Protein AF-A6GAX5-F1 (afdb_monomer_lite)

Foldseek 3Di:
DPDDDVVVVVVVVVVVLVCLLVVQDQLLRLLVLLCVQCVVVVNHQDPVNSVVSSVVLVVLCVVLDSQLSSQLRVQSVPDNHNVSNVQRGSVHHPDD

Structure (mmCIF, N/CA/C/O backbone):
data_AF-A6GAX5-F1
#
_entry.id   AF-A6GAX5-F1
#
loop_
_atom_site.group_PDB
_atom_site.id
_atom_site.type_symbol
_atom_site.label_atom_id
_atom_site.label_alt_id
_atom_site.label_comp_id
_atom_site.label_asym_id
_atom_site.label_entity_id
_atom_site.label_seq_id
_atom_site.pdbx_PDB_ins_code
_atom_site.Cartn_x
_atom_site.Cartn_y
_atom_site.Cartn_z
_atom_site.occupancy
_atom_site.B_iso_or_equiv
_atom_site.auth_seq_id
_atom_site.auth_comp_id
_atom_site.auth_asym_id
_atom_site.auth_atom_id
_atom_site.pdbx_PDB_model_num
ATOM 1 N N . MET A 1 1 ? 32.771 6.209 -33.953 1.00 43.50 1 MET A N 1
ATOM 2 C CA . MET A 1 1 ? 32.167 5.103 -33.180 1.00 43.50 1 MET A CA 1
ATOM 3 C C . MET A 1 1 ? 31.423 5.724 -32.002 1.00 43.50 1 MET A C 1
ATOM 5 O O . MET A 1 1 ? 32.052 6.060 -31.014 1.00 43.50 1 MET A O 1
ATOM 9 N N . ALA A 1 2 ? 30.127 6.009 -32.154 1.00 44.09 2 ALA A N 1
ATOM 10 C CA . ALA A 1 2 ? 29.319 6.735 -31.165 1.00 44.09 2 ALA A CA 1
ATOM 11 C C . ALA A 1 2 ? 28.146 5.860 -30.686 1.00 44.09 2 ALA A C 1
ATOM 13 O O . ALA A 1 2 ? 26.982 6.220 -30.800 1.00 44.09 2 ALA A O 1
ATOM 14 N N . LEU A 1 3 ? 28.471 4.665 -30.197 1.00 52.25 3 LEU A N 1
ATOM 15 C CA . LEU A 1 3 ? 27.550 3.755 -29.519 1.00 52.25 3 LEU A CA 1
ATOM 16 C C . LEU A 1 3 ? 28.133 3.557 -28.121 1.00 52.25 3 LEU A C 1
ATOM 18 O O . LEU A 1 3 ? 29.082 2.797 -27.971 1.00 52.25 3 LEU A O 1
ATOM 22 N N . GLY A 1 4 ? 27.669 4.283 -27.107 1.00 45.84 4 GLY A N 1
ATOM 23 C CA . GLY A 1 4 ? 28.241 4.069 -25.771 1.00 45.8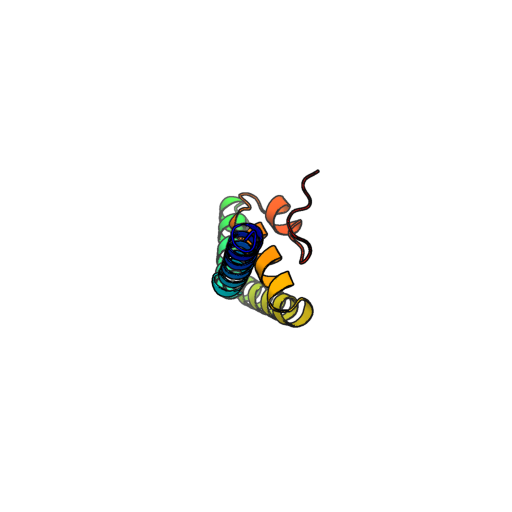4 4 GLY A CA 1
ATOM 24 C C . GLY A 1 4 ? 27.520 4.738 -24.616 1.00 45.84 4 GLY A C 1
ATOM 25 O O . GLY A 1 4 ? 27.341 4.116 -23.578 1.00 45.84 4 GLY A O 1
ATOM 26 N N . VAL A 1 5 ? 27.040 5.971 -24.787 1.00 52.84 5 VAL A N 1
ATOM 27 C CA . VAL A 1 5 ? 26.501 6.724 -23.639 1.00 52.84 5 VAL A CA 1
ATOM 28 C C . VAL A 1 5 ? 24.988 6.524 -23.470 1.00 52.84 5 VAL A C 1
ATOM 30 O O . VAL A 1 5 ? 24.508 6.357 -22.352 1.00 52.84 5 VAL A O 1
ATOM 33 N N . GLY A 1 6 ? 24.229 6.432 -24.570 1.00 47.06 6 GLY A N 1
ATOM 34 C CA . GLY A 1 6 ? 22.771 6.234 -24.512 1.00 47.06 6 GLY A CA 1
ATOM 35 C C . GLY A 1 6 ? 22.340 4.860 -23.978 1.00 47.06 6 GLY A C 1
ATOM 36 O O . GLY A 1 6 ? 21.345 4.758 -23.266 1.00 47.06 6 GLY A O 1
ATOM 37 N N . GLY A 1 7 ? 23.114 3.806 -24.265 1.00 48.47 7 GLY A N 1
ATOM 38 C CA . GLY A 1 7 ? 22.810 2.443 -23.813 1.00 48.47 7 GLY A CA 1
ATOM 39 C C . GLY A 1 7 ? 23.046 2.227 -22.316 1.00 48.47 7 GLY A C 1
ATOM 40 O O . GLY A 1 7 ? 22.257 1.547 -21.666 1.00 48.47 7 GLY A O 1
ATOM 41 N N . ALA A 1 8 ? 24.084 2.848 -21.747 1.00 54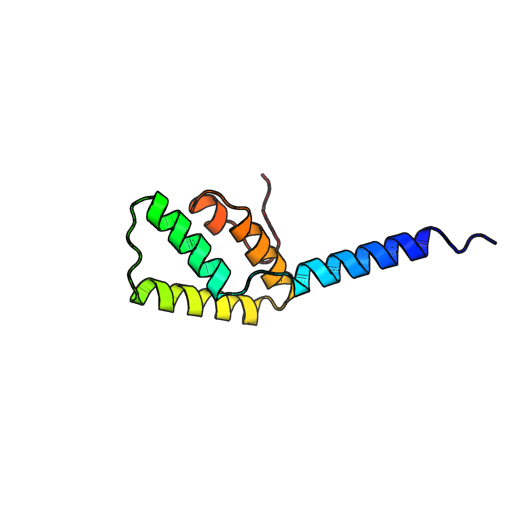.28 8 ALA A N 1
ATOM 42 C CA . ALA A 1 8 ? 24.393 2.739 -20.322 1.00 54.28 8 ALA A CA 1
ATOM 43 C C . ALA A 1 8 ? 23.339 3.441 -19.447 1.00 54.28 8 ALA A C 1
ATOM 45 O O . ALA A 1 8 ? 22.921 2.893 -18.431 1.00 54.28 8 ALA A O 1
ATOM 46 N N . LEU A 1 9 ? 22.845 4.610 -19.871 1.00 52.72 9 LEU A N 1
ATOM 47 C CA . LEU A 1 9 ? 21.768 5.320 -19.172 1.00 52.72 9 LEU A CA 1
ATOM 48 C C . LEU A 1 9 ? 20.431 4.569 -19.251 1.00 52.72 9 LEU A C 1
ATOM 50 O O . LEU A 1 9 ? 19.731 4.476 -18.246 1.00 52.72 9 LEU A O 1
ATOM 54 N N . ALA A 1 10 ? 20.101 3.972 -20.401 1.00 57.22 10 ALA A N 1
ATOM 55 C CA . ALA A 1 10 ? 18.910 3.132 -20.536 1.00 57.22 10 ALA A CA 1
ATOM 56 C C . ALA A 1 10 ? 19.006 1.846 -19.695 1.00 57.22 10 ALA A C 1
ATOM 58 O O . ALA A 1 10 ? 18.023 1.436 -19.080 1.00 57.22 10 ALA A O 1
ATOM 59 N N . ALA A 1 11 ? 20.194 1.239 -19.610 1.00 59.47 11 ALA A N 1
ATOM 60 C CA . ALA A 1 11 ? 20.437 0.082 -18.755 1.00 59.47 11 ALA A CA 1
ATOM 61 C C . ALA A 1 11 ? 20.312 0.440 -17.265 1.00 59.47 11 ALA A C 1
ATOM 63 O O . ALA A 1 11 ? 19.654 -0.281 -16.522 1.00 59.47 11 ALA A O 1
ATOM 64 N N . LEU A 1 12 ? 20.863 1.578 -16.829 1.00 59.56 12 LEU A N 1
ATOM 65 C CA . LEU A 1 12 ? 20.735 2.055 -15.447 1.00 59.56 12 LEU A CA 1
ATOM 66 C C . LEU A 1 12 ? 19.291 2.429 -15.094 1.00 59.56 12 LEU A C 1
ATOM 68 O O . LEU A 1 12 ? 18.824 2.086 -14.010 1.00 59.56 12 LEU A O 1
ATOM 72 N N . ALA A 1 13 ? 18.558 3.062 -16.012 1.00 61.03 13 ALA A N 1
ATOM 73 C CA . ALA A 1 13 ? 17.136 3.340 -15.835 1.00 61.03 13 ALA A CA 1
ATOM 74 C C . ALA A 1 13 ? 16.307 2.045 -15.763 1.00 61.03 13 ALA A C 1
ATOM 76 O O . ALA A 1 13 ? 15.423 1.922 -14.915 1.00 61.03 13 ALA A O 1
ATOM 77 N N . GLY A 1 14 ? 16.631 1.049 -16.595 1.00 62.06 14 GLY A N 1
ATOM 78 C CA . GLY A 1 14 ? 16.002 -0.271 -16.568 1.00 62.06 14 GLY A CA 1
ATOM 79 C C . GLY A 1 14 ? 16.273 -1.029 -15.266 1.00 62.06 14 GLY A C 1
ATOM 80 O O . GLY A 1 14 ? 15.347 -1.577 -14.673 1.00 62.06 14 GLY A O 1
ATOM 81 N N . VAL A 1 15 ? 17.515 -1.003 -14.776 1.00 71.00 15 VAL A N 1
ATOM 82 C CA . VAL A 1 15 ? 17.907 -1.623 -13.501 1.00 71.00 15 VAL A CA 1
ATOM 83 C C . VAL A 1 15 ? 17.255 -0.903 -12.321 1.00 71.00 15 VAL A C 1
ATOM 85 O O . VAL A 1 15 ? 16.693 -1.561 -11.449 1.00 71.00 15 VAL A O 1
ATOM 88 N N . GLY A 1 16 ? 17.246 0.432 -12.312 1.00 69.56 16 GLY A N 1
ATOM 89 C CA . GLY A 1 16 ? 16.592 1.227 -11.272 1.00 69.56 16 GLY A CA 1
ATOM 90 C C . GLY A 1 16 ? 15.084 0.978 -11.198 1.00 69.56 16 GLY A C 1
ATOM 91 O O . GLY A 1 16 ? 14.544 0.769 -10.112 1.00 69.56 16 GLY A O 1
ATOM 92 N N . ALA A 1 17 ? 14.408 0.904 -12.348 1.00 69.00 17 ALA A N 1
ATOM 93 C CA . ALA A 1 17 ? 12.990 0.561 -12.415 1.00 69.00 17 ALA A CA 1
ATOM 94 C C . ALA A 1 17 ? 12.716 -0.874 -11.934 1.00 69.00 17 ALA A C 1
ATOM 96 O O . ALA A 1 17 ? 11.731 -1.117 -11.235 1.00 69.00 17 ALA A O 1
ATOM 97 N N . LEU A 1 18 ? 13.597 -1.825 -12.258 1.00 75.00 18 LEU A N 1
ATOM 98 C CA . LEU A 1 18 ? 13.474 -3.204 -11.790 1.00 75.00 18 LEU A CA 1
ATOM 99 C C . LEU A 1 18 ? 13.651 -3.296 -10.267 1.00 75.00 18 LEU A C 1
ATOM 101 O O . LEU A 1 18 ? 12.849 -3.945 -9.597 1.00 75.00 18 LEU A O 1
ATOM 105 N N . ILE A 1 19 ? 14.656 -2.607 -9.716 1.00 77.94 19 ILE A N 1
ATOM 106 C CA . ILE A 1 19 ? 14.918 -2.539 -8.271 1.00 77.94 19 ILE A CA 1
ATOM 107 C C . ILE A 1 19 ? 13.734 -1.898 -7.549 1.00 77.94 19 ILE A C 1
ATOM 109 O O . ILE A 1 19 ? 13.285 -2.443 -6.548 1.00 77.94 19 ILE A O 1
ATOM 113 N N . PHE A 1 20 ? 13.172 -0.805 -8.072 1.00 81.06 20 PHE A N 1
ATOM 114 C CA . PHE A 1 20 ? 11.995 -0.151 -7.493 1.00 81.06 20 PHE A CA 1
ATOM 115 C C . PHE A 1 20 ? 10.809 -1.113 -7.339 1.00 81.06 20 PHE A C 1
ATOM 117 O O . PHE A 1 20 ? 10.142 -1.129 -6.303 1.00 81.06 20 PHE A O 1
ATOM 124 N N . VAL A 1 21 ? 10.564 -1.942 -8.359 1.00 81.25 21 VAL A N 1
ATOM 125 C CA . VAL A 1 21 ? 9.470 -2.921 -8.356 1.00 81.25 21 VAL A CA 1
ATOM 126 C C . VAL A 1 21 ? 9.769 -4.113 -7.445 1.00 81.25 21 VAL A C 1
ATOM 128 O O . VAL A 1 21 ? 8.866 -4.600 -6.767 1.00 81.25 21 VAL A O 1
ATOM 131 N N . LEU A 1 22 ? 11.014 -4.592 -7.417 1.00 82.38 22 LEU A N 1
ATOM 132 C CA . LEU A 1 22 ? 11.424 -5.746 -6.610 1.00 82.38 22 LEU A CA 1
ATOM 133 C C . LEU A 1 22 ? 11.566 -5.414 -5.119 1.00 82.38 22 LEU A C 1
ATOM 135 O O . LEU A 1 22 ? 11.247 -6.253 -4.283 1.00 82.38 22 LEU A O 1
ATOM 139 N N . ALA A 1 23 ? 12.010 -4.201 -4.790 1.00 85.62 23 ALA A N 1
ATOM 140 C CA . ALA A 1 23 ? 12.164 -3.704 -3.425 1.00 85.62 23 ALA A CA 1
ATOM 141 C C . ALA A 1 23 ? 10.879 -3.072 -2.863 1.00 85.62 23 ALA A C 1
ATOM 143 O O . ALA A 1 23 ? 10.892 -2.537 -1.756 1.00 85.62 23 ALA A O 1
ATOM 144 N N . ALA A 1 24 ? 9.774 -3.113 -3.616 1.00 86.19 24 ALA A N 1
ATOM 145 C CA . ALA A 1 24 ? 8.493 -2.600 -3.160 1.00 86.19 24 ALA A CA 1
ATOM 146 C C . ALA A 1 24 ? 8.066 -3.269 -1.837 1.00 86.19 24 ALA A C 1
ATOM 148 O O . ALA A 1 24 ? 8.116 -4.502 -1.740 1.00 86.19 24 ALA A O 1
ATOM 149 N N . PRO A 1 25 ? 7.595 -2.492 -0.843 1.00 88.62 25 PRO A N 1
ATOM 150 C CA . PRO A 1 25 ? 7.079 -3.039 0.406 1.00 88.62 25 PRO A CA 1
ATOM 151 C C . PRO A 1 25 ? 6.013 -4.116 0.170 1.00 88.62 25 PRO A C 1
ATOM 153 O O . PRO A 1 25 ? 5.240 -4.052 -0.789 1.00 88.62 25 PRO A O 1
ATOM 156 N N . SER A 1 26 ? 5.962 -5.121 1.045 1.00 91.50 26 SER A N 1
ATOM 157 C CA . SER A 1 26 ? 4.908 -6.137 0.998 1.00 91.50 26 SER A CA 1
ATOM 158 C C . SER A 1 26 ? 3.561 -5.556 1.456 1.00 91.50 26 SER A C 1
ATOM 160 O O . SER A 1 26 ? 3.550 -4.588 2.218 1.00 91.50 26 SER A O 1
ATOM 162 N N . PRO A 1 27 ? 2.417 -6.155 1.064 1.00 90.56 27 PRO A N 1
ATOM 163 C CA . PRO A 1 27 ? 1.098 -5.736 1.547 1.00 90.56 27 PRO A CA 1
ATOM 164 C C . PRO A 1 27 ? 1.006 -5.653 3.074 1.00 90.56 27 PRO A C 1
ATOM 166 O O . PRO A 1 27 ? 0.472 -4.681 3.604 1.00 90.56 27 PRO A O 1
ATOM 169 N N . ALA A 1 28 ? 1.609 -6.620 3.773 1.00 91.75 28 ALA A N 1
ATOM 170 C CA . ALA A 1 28 ? 1.732 -6.617 5.228 1.00 91.75 28 ALA A CA 1
ATOM 171 C C . ALA A 1 28 ? 2.516 -5.399 5.744 1.00 91.75 28 ALA A C 1
ATOM 173 O O . ALA A 1 28 ? 1.985 -4.650 6.557 1.00 91.75 28 ALA A O 1
ATOM 174 N N . ARG A 1 29 ? 3.717 -5.126 5.210 1.00 91.75 29 ARG A N 1
ATOM 175 C CA . ARG A 1 29 ? 4.526 -3.954 5.601 1.00 91.75 29 ARG A CA 1
ATOM 176 C C . ARG A 1 29 ? 3.812 -2.629 5.334 1.00 91.75 29 ARG A C 1
ATOM 178 O O . ARG A 1 29 ? 3.880 -1.719 6.154 1.00 91.75 29 ARG A O 1
ATOM 185 N N . THR A 1 30 ? 3.124 -2.510 4.200 1.00 90.69 30 THR A N 1
ATOM 186 C CA . THR A 1 30 ? 2.320 -1.323 3.876 1.00 90.69 30 THR A CA 1
ATOM 187 C C . THR A 1 30 ? 1.168 -1.154 4.867 1.00 90.69 30 THR A C 1
ATOM 189 O O . THR A 1 30 ? 0.904 -0.041 5.314 1.00 90.69 30 THR A O 1
ATOM 192 N N . CYS A 1 31 ? 0.503 -2.247 5.249 1.00 91.44 31 CYS A N 1
ATOM 193 C CA . CYS A 1 31 ? -0.568 -2.214 6.239 1.00 91.44 31 CYS A CA 1
ATOM 194 C C . CYS A 1 31 ? -0.061 -1.864 7.649 1.00 91.44 31 CYS A C 1
ATOM 196 O O . CYS A 1 31 ? -0.665 -1.037 8.330 1.00 91.44 31 CYS A O 1
ATOM 198 N N . GLU A 1 32 ? 1.072 -2.429 8.072 1.00 91.44 32 GLU A N 1
ATOM 199 C CA . GLU A 1 32 ? 1.740 -2.086 9.334 1.00 91.44 32 GLU A CA 1
ATOM 200 C C . GLU A 1 32 ? 2.077 -0.594 9.408 1.00 91.44 32 GLU A C 1
ATOM 202 O O . GLU A 1 32 ? 1.815 0.038 10.429 1.00 91.44 32 GLU A O 1
ATOM 207 N N . HIS A 1 33 ? 2.581 -0.009 8.316 1.00 90.31 33 HIS A N 1
ATOM 208 C CA . HIS A 1 33 ? 2.858 1.429 8.246 1.00 90.31 33 HIS A CA 1
ATOM 209 C C . HIS A 1 33 ? 1.588 2.267 8.429 1.00 90.31 33 HIS A C 1
ATOM 211 O O . HIS A 1 33 ? 1.559 3.171 9.259 1.00 90.31 33 HIS A O 1
ATOM 217 N N . ILE A 1 34 ? 0.502 1.927 7.724 1.00 88.12 34 ILE A N 1
ATOM 218 C CA . ILE A 1 34 ? -0.796 2.611 7.868 1.00 88.12 34 ILE A CA 1
ATOM 219 C C . ILE A 1 34 ? -1.316 2.498 9.307 1.00 88.12 34 ILE A C 1
ATOM 221 O O . ILE A 1 34 ? -1.802 3.479 9.865 1.00 88.12 34 ILE A O 1
ATOM 225 N N . ARG A 1 35 ? -1.179 1.329 9.941 1.00 87.69 35 ARG A N 1
ATOM 226 C CA . ARG A 1 35 ? -1.540 1.142 11.354 1.00 87.69 35 ARG A CA 1
ATOM 227 C C . ARG A 1 35 ? -0.676 1.991 12.284 1.00 87.69 35 ARG A C 1
ATOM 229 O O . ARG A 1 35 ? -1.207 2.551 13.236 1.00 87.69 35 ARG A O 1
ATOM 236 N N . GLY A 1 36 ? 0.618 2.123 12.000 1.00 86.69 36 GLY A N 1
ATOM 237 C CA . GLY A 1 36 ? 1.507 3.035 12.721 1.00 86.69 36 GLY A CA 1
ATOM 238 C C . GLY A 1 36 ? 1.027 4.485 12.637 1.00 86.69 36 GLY A C 1
ATOM 239 O O . GLY A 1 36 ? 0.945 5.169 13.654 1.00 86.69 36 GLY A O 1
ATOM 240 N N . LEU A 1 37 ? 0.610 4.925 11.449 1.00 85.62 37 LEU A N 1
ATOM 241 C CA . LEU A 1 37 ? 0.032 6.253 11.244 1.00 85.62 37 LEU A CA 1
ATOM 242 C C . LEU A 1 37 ? -1.314 6.435 11.982 1.00 85.62 37 LEU A C 1
ATOM 244 O O . LEU A 1 37 ? -1.563 7.508 12.529 1.00 85.62 37 LEU A O 1
ATOM 248 N N . LEU A 1 38 ? -2.166 5.402 12.051 1.00 84.50 38 LEU A N 1
ATOM 249 C CA . LEU A 1 38 ? -3.431 5.435 12.809 1.00 84.50 38 LEU A CA 1
ATOM 250 C C . LEU A 1 38 ? -3.180 5.507 14.320 1.00 84.50 38 LEU A C 1
ATOM 252 O O . LEU A 1 38 ? -3.817 6.290 15.021 1.00 84.50 38 LEU A O 1
ATOM 256 N N . ALA A 1 39 ? -2.199 4.749 14.813 1.00 84.25 39 ALA A N 1
ATOM 257 C CA . ALA A 1 39 ? -1.798 4.779 16.214 1.00 84.25 39 ALA A CA 1
ATOM 258 C C . ALA A 1 39 ? -1.278 6.166 16.630 1.00 84.25 39 ALA A C 1
ATOM 260 O O . ALA A 1 39 ? -1.622 6.651 17.708 1.00 84.25 39 ALA A O 1
ATOM 261 N N . LEU A 1 40 ? -0.519 6.845 15.757 1.00 82.00 40 LEU A N 1
ATOM 262 C CA . LEU A 1 40 ? -0.101 8.239 15.967 1.00 82.00 40 LEU A CA 1
ATOM 263 C C . LEU A 1 40 ? -1.299 9.198 16.033 1.00 82.00 40 LEU A C 1
ATOM 265 O O . LEU A 1 40 ? -1.286 10.145 16.818 1.00 82.00 40 LEU A O 1
ATOM 269 N N . ALA A 1 41 ? -2.353 8.924 15.264 1.00 80.44 41 ALA A N 1
ATOM 270 C CA . ALA A 1 41 ? -3.609 9.669 15.298 1.00 80.44 41 ALA A CA 1
ATOM 271 C C . ALA A 1 41 ? -4.524 9.305 16.490 1.00 80.44 41 ALA A C 1
ATOM 273 O O . ALA A 1 41 ? -5.600 9.880 16.614 1.00 80.44 41 ALA A O 1
ATOM 2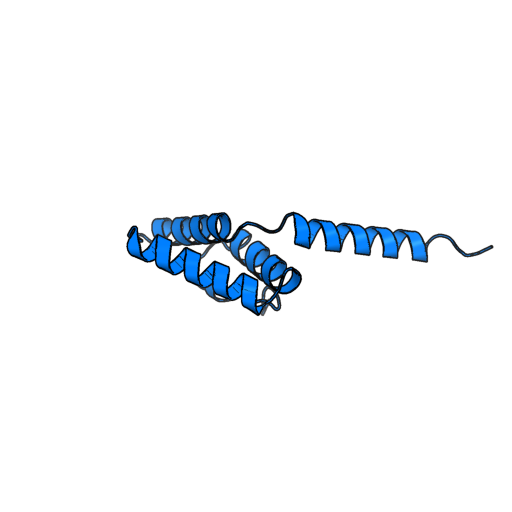74 N N . ARG A 1 42 ? -4.096 8.396 17.386 1.00 80.25 42 ARG A N 1
ATOM 275 C CA . ARG A 1 42 ? -4.884 7.822 18.499 1.00 80.25 42 ARG A CA 1
ATOM 276 C C . ARG A 1 42 ? -6.159 7.089 18.070 1.00 80.25 42 ARG A C 1
ATOM 278 O O . ARG A 1 42 ? -7.063 6.926 18.883 1.00 80.25 42 ARG A O 1
ATOM 285 N N . GLU A 1 43 ? -6.193 6.591 16.840 1.00 72.50 43 GLU A N 1
ATOM 286 C CA . GLU A 1 43 ? -7.272 5.749 16.326 1.00 72.50 43 GLU A CA 1
ATOM 287 C C . GLU A 1 43 ? -6.849 4.276 16.469 1.00 72.50 43 GLU A C 1
ATOM 289 O O . GLU A 1 43 ? -5.994 3.802 15.709 1.00 72.50 43 GLU A O 1
ATOM 294 N N . PRO A 1 44 ? -7.364 3.531 17.466 1.00 59.34 44 PRO A N 1
ATOM 295 C CA . PRO A 1 44 ? -6.969 2.145 17.666 1.00 59.34 44 PRO A CA 1
ATOM 296 C C . PRO A 1 44 ? -7.524 1.271 16.537 1.00 59.34 44 PRO A C 1
ATOM 298 O O . PRO A 1 44 ? -8.725 1.039 16.443 1.00 59.34 44 PRO A O 1
ATOM 301 N N . ALA A 1 45 ? -6.639 0.737 15.698 1.00 69.00 45 ALA A N 1
ATOM 302 C CA . ALA A 1 45 ? -7.003 -0.302 14.742 1.00 69.00 45 ALA A CA 1
ATOM 303 C C . ALA A 1 45 ? -6.977 -1.671 15.441 1.00 69.00 45 ALA A C 1
ATOM 305 O O . ALA A 1 45 ? -5.906 -2.151 15.835 1.00 69.00 45 ALA A O 1
ATOM 306 N N . GLY A 1 46 ? -8.131 -2.321 15.582 1.00 78.38 46 GLY A N 1
ATOM 307 C CA . GLY A 1 46 ? -8.234 -3.683 16.104 1.00 78.38 46 GLY A CA 1
ATOM 308 C C . GLY A 1 46 ? -7.611 -4.727 15.170 1.00 78.38 46 GLY A C 1
ATOM 309 O O . GLY A 1 46 ? -7.077 -4.417 14.097 1.00 78.38 46 GLY A O 1
ATOM 310 N N . GLU A 1 47 ? -7.631 -5.994 15.587 1.00 78.31 47 GLU A N 1
ATOM 311 C CA . GLU A 1 47 ? -7.148 -7.108 14.754 1.00 78.31 47 GLU A CA 1
ATOM 312 C C . GLU A 1 47 ? -8.029 -7.329 13.515 1.00 78.31 47 GLU A C 1
ATOM 314 O O . GLU A 1 47 ? -7.515 -7.645 12.441 1.00 78.31 47 GLU A O 1
ATOM 319 N N . ALA A 1 48 ? -9.339 -7.082 13.625 1.00 82.31 48 ALA A N 1
ATOM 320 C CA . ALA A 1 48 ? -10.262 -7.143 12.494 1.00 82.31 48 ALA A CA 1
ATOM 321 C C . ALA A 1 48 ? -9.894 -6.111 11.412 1.00 82.31 48 ALA A C 1
ATOM 323 O O . ALA A 1 48 ? -9.848 -6.437 10.224 1.00 82.31 48 ALA A O 1
ATOM 324 N N . GLU A 1 49 ? -9.537 -4.888 11.814 1.00 83.50 49 GLU A N 1
ATOM 325 C CA . GLU A 1 49 ? -9.046 -3.850 10.910 1.00 83.50 49 GLU A CA 1
ATOM 326 C C . GLU A 1 49 ? -7.692 -4.215 10.288 1.00 83.50 49 GLU A C 1
ATOM 328 O O . GLU A 1 49 ? -7.443 -3.859 9.136 1.00 83.50 49 GLU A O 1
ATOM 333 N N . ALA A 1 50 ? -6.823 -4.951 10.998 1.00 83.12 50 ALA A N 1
ATOM 334 C CA . ALA A 1 50 ? -5.566 -5.454 10.432 1.00 83.12 50 ALA A CA 1
ATOM 335 C C . ALA A 1 50 ? -5.827 -6.414 9.265 1.00 83.12 50 ALA A C 1
ATOM 337 O O . ALA A 1 50 ? -5.254 -6.254 8.186 1.00 83.12 50 ALA A O 1
ATOM 338 N N . ALA A 1 51 ? -6.722 -7.383 9.473 1.00 88.50 51 ALA A N 1
ATOM 339 C CA . ALA A 1 51 ? -7.077 -8.369 8.460 1.00 88.50 51 ALA A CA 1
ATOM 340 C C . ALA A 1 51 ? -7.764 -7.717 7.249 1.00 88.50 51 ALA A C 1
ATOM 342 O O . ALA A 1 51 ? -7.411 -8.007 6.105 1.00 88.50 51 ALA A O 1
ATOM 343 N N . ALA A 1 52 ? -8.689 -6.780 7.486 1.00 89.19 52 ALA A N 1
ATOM 344 C CA . ALA A 1 52 ? -9.354 -6.026 6.424 1.00 89.19 52 ALA A CA 1
ATOM 345 C C . ALA A 1 52 ? -8.366 -5.163 5.620 1.00 89.19 52 ALA A C 1
ATOM 347 O O . ALA A 1 52 ? -8.431 -5.112 4.390 1.00 89.19 52 ALA A O 1
ATOM 348 N N . CYS A 1 53 ? -7.417 -4.521 6.304 1.00 89.88 53 CYS A N 1
ATOM 349 C CA . CYS A 1 53 ? -6.357 -3.737 5.681 1.00 89.88 53 CYS A CA 1
ATOM 350 C C . CYS A 1 53 ? -5.444 -4.609 4.809 1.00 89.88 53 CYS A C 1
ATOM 352 O O . CYS A 1 53 ? -5.191 -4.258 3.655 1.00 89.88 53 CYS A O 1
ATOM 354 N N . LEU A 1 54 ? -5.008 -5.769 5.308 1.00 93.38 54 LEU A N 1
ATOM 355 C CA . LEU A 1 54 ? -4.197 -6.703 4.529 1.00 93.38 54 LEU A CA 1
ATOM 356 C C . LEU A 1 54 ? -4.942 -7.176 3.273 1.00 93.38 54 LEU A C 1
ATOM 358 O O . LEU A 1 54 ? -4.409 -7.050 2.171 1.00 93.38 54 LEU A O 1
ATOM 362 N N . ALA A 1 55 ? -6.191 -7.626 3.420 1.00 93.00 55 ALA A N 1
ATOM 363 C CA . ALA A 1 55 ? -7.012 -8.084 2.300 1.00 93.00 55 ALA A CA 1
ATOM 364 C C . ALA A 1 55 ? -7.213 -6.986 1.239 1.00 93.00 55 ALA A C 1
ATOM 366 O O . ALA A 1 55 ? -7.114 -7.241 0.036 1.00 93.00 55 ALA A O 1
ATOM 367 N N . ALA A 1 56 ? -7.432 -5.737 1.665 1.00 90.81 56 ALA A N 1
ATOM 368 C CA . ALA A 1 56 ? -7.547 -4.603 0.754 1.00 90.81 56 ALA A CA 1
ATOM 369 C C . ALA A 1 56 ? -6.238 -4.335 -0.011 1.00 90.81 56 ALA A C 1
ATOM 371 O O . ALA A 1 56 ? -6.274 -4.053 -1.212 1.00 90.81 56 ALA A O 1
ATOM 372 N N . GLN A 1 57 ? -5.082 -4.442 0.652 1.00 92.00 57 GLN A N 1
ATOM 373 C CA . GLN A 1 57 ? -3.780 -4.239 0.012 1.00 92.00 57 GLN A CA 1
ATOM 374 C C . GLN A 1 57 ? -3.414 -5.378 -0.945 1.00 92.00 57 GLN A C 1
ATOM 376 O O . GLN A 1 57 ? -2.885 -5.131 -2.030 1.00 92.00 57 GLN A O 1
ATOM 381 N N . GLU A 1 58 ? -3.757 -6.619 -0.607 1.00 93.81 58 GLU A N 1
ATOM 382 C CA . GLU A 1 58 ? -3.602 -7.761 -1.510 1.00 93.81 58 GLU A CA 1
ATOM 383 C C . GLU A 1 58 ? -4.481 -7.621 -2.756 1.00 93.81 58 GLU A C 1
ATOM 385 O O . GLU A 1 58 ? -3.992 -7.792 -3.877 1.00 93.81 58 GLU A O 1
ATOM 390 N N . ALA A 1 59 ? -5.742 -7.209 -2.591 1.00 93.44 59 ALA A N 1
ATOM 391 C CA . ALA A 1 59 ? -6.641 -6.939 -3.708 1.00 93.44 59 ALA A CA 1
ATOM 392 C C . ALA A 1 59 ? -6.113 -5.815 -4.618 1.00 93.44 59 ALA A C 1
ATOM 394 O O . ALA A 1 59 ? -6.180 -5.923 -5.846 1.00 93.44 59 ALA A O 1
ATOM 395 N N . ARG A 1 60 ? -5.535 -4.750 -4.041 1.00 88.81 60 ARG A N 1
ATOM 396 C CA . ARG A 1 60 ? -4.871 -3.673 -4.798 1.00 88.81 60 ARG A CA 1
ATOM 397 C C . ARG A 1 60 ? -3.660 -4.185 -5.565 1.00 88.81 60 ARG A C 1
ATOM 399 O O . ARG A 1 60 ? -3.540 -3.905 -6.754 1.00 88.81 60 ARG A O 1
ATOM 406 N N . ARG A 1 61 ? -2.795 -4.977 -4.925 1.00 90.69 61 ARG A N 1
ATOM 407 C CA . ARG A 1 61 ? -1.629 -5.591 -5.575 1.00 90.69 61 ARG A CA 1
ATOM 408 C C . ARG A 1 61 ? -2.036 -6.483 -6.747 1.00 90.69 61 ARG A C 1
ATOM 410 O O . ARG A 1 61 ? -1.406 -6.420 -7.801 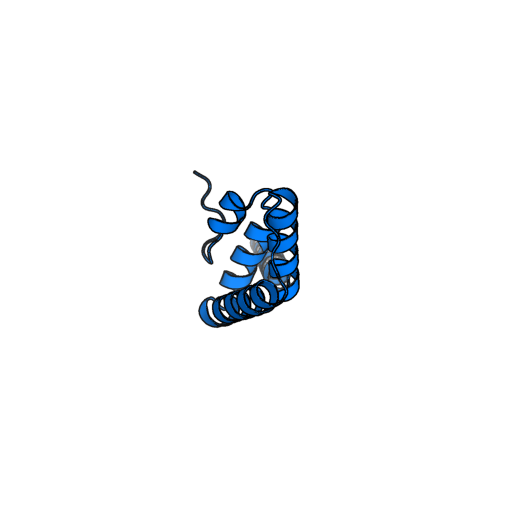1.00 90.69 61 ARG A O 1
ATOM 417 N N . ALA A 1 62 ? -3.086 -7.284 -6.575 1.00 92.94 62 ALA A N 1
ATOM 418 C CA . ALA A 1 62 ? -3.624 -8.137 -7.629 1.00 92.94 62 ALA A CA 1
ATOM 419 C C . ALA A 1 62 ? -4.206 -7.313 -8.790 1.00 92.94 62 ALA A C 1
ATOM 421 O O . ALA A 1 62 ? -3.936 -7.612 -9.950 1.00 92.94 62 ALA A O 1
ATOM 422 N N . ARG A 1 63 ? -4.952 -6.240 -8.489 1.00 92.50 63 ARG A N 1
ATOM 423 C CA . ARG A 1 63 ? -5.587 -5.374 -9.495 1.00 92.50 63 ARG A CA 1
ATOM 424 C C . ARG A 1 63 ? -4.588 -4.518 -10.277 1.00 92.50 63 ARG A C 1
ATOM 426 O O . ARG A 1 63 ? -4.743 -4.348 -11.479 1.00 92.50 63 ARG A O 1
ATOM 433 N N . TRP A 1 64 ? -3.602 -3.936 -9.601 1.00 89.75 64 TRP A N 1
ATOM 434 C CA . TRP A 1 64 ? -2.691 -2.938 -10.179 1.00 89.75 64 TRP A CA 1
ATOM 435 C C . TRP A 1 64 ? -1.395 -3.534 -10.737 1.00 89.75 64 TRP A C 1
ATOM 437 O O . TRP A 1 64 ? -0.575 -2.822 -11.324 1.00 89.75 64 TRP A O 1
ATOM 447 N N . GLY A 1 65 ? -1.189 -4.838 -10.549 1.00 89.56 65 GLY A N 1
ATOM 448 C CA . GLY A 1 65 ? 0.037 -5.520 -10.938 1.00 89.56 65 GLY A CA 1
ATOM 449 C C . GLY A 1 65 ? 1.260 -5.031 -10.155 1.00 89.56 65 GLY A C 1
ATOM 450 O O . GLY A 1 65 ? 1.174 -4.232 -9.223 1.00 89.56 65 GLY A O 1
ATOM 451 N N . ARG A 1 66 ? 2.449 -5.519 -10.533 1.00 87.31 66 ARG A N 1
ATOM 452 C CA . ARG A 1 66 ? 3.685 -5.256 -9.769 1.00 87.31 66 ARG A CA 1
ATOM 453 C C . ARG A 1 66 ? 4.094 -3.781 -9.775 1.00 87.31 66 ARG A C 1
ATOM 455 O O . ARG A 1 66 ? 4.505 -3.269 -8.742 1.00 87.31 66 ARG A O 1
ATOM 462 N N . VAL A 1 67 ? 3.979 -3.107 -10.921 1.00 86.81 67 VAL A N 1
ATOM 463 C CA . VAL A 1 67 ? 4.407 -1.705 -11.079 1.00 86.81 67 VAL A CA 1
ATOM 464 C C . VAL A 1 67 ? 3.466 -0.756 -10.343 1.00 86.81 67 VAL A C 1
ATOM 466 O O . VAL A 1 67 ? 3.933 0.096 -9.590 1.00 86.81 67 VAL A O 1
ATOM 469 N N . GLY A 1 68 ? 2.150 -0.929 -10.509 1.00 87.50 68 GLY A N 1
ATOM 470 C CA . GLY A 1 68 ? 1.162 -0.118 -9.798 1.00 87.50 68 GLY A CA 1
ATOM 471 C C . GLY A 1 68 ? 1.205 -0.356 -8.288 1.00 87.50 68 GLY A C 1
ATOM 472 O O . GLY A 1 68 ? 1.126 0.597 -7.516 1.00 87.50 68 GLY A O 1
ATOM 473 N N . TRP A 1 69 ? 1.439 -1.602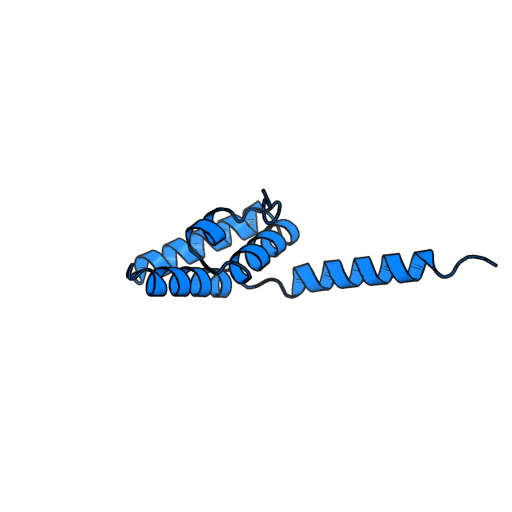 -7.857 1.00 92.25 69 TRP A N 1
ATOM 474 C CA . TRP A 1 69 ? 1.711 -1.906 -6.451 1.00 92.25 69 TRP A CA 1
ATOM 475 C C . TRP A 1 69 ? 2.952 -1.182 -5.934 1.00 92.25 69 TRP A C 1
ATOM 477 O O . TRP A 1 69 ? 2.876 -0.529 -4.902 1.00 92.25 69 TRP A O 1
ATOM 487 N N . ALA A 1 70 ? 4.078 -1.270 -6.646 1.00 89.56 70 ALA A N 1
ATOM 488 C CA . ALA A 1 70 ? 5.317 -0.636 -6.218 1.00 89.56 70 ALA A CA 1
ATOM 489 C C . ALA A 1 70 ? 5.139 0.873 -6.026 1.00 89.56 70 ALA A C 1
ATOM 491 O O . ALA A 1 70 ? 5.502 1.401 -4.979 1.00 89.56 70 ALA A O 1
ATOM 492 N N . ARG A 1 71 ? 4.493 1.555 -6.981 1.00 87.69 71 ARG A N 1
ATOM 493 C CA . ARG A 1 71 ? 4.175 2.986 -6.857 1.00 87.69 71 ARG A CA 1
ATOM 494 C C . ARG A 1 71 ? 3.331 3.294 -5.626 1.00 87.69 71 ARG A C 1
ATOM 496 O O . ARG A 1 71 ? 3.687 4.189 -4.862 1.00 87.69 71 ARG A O 1
ATOM 503 N N . HIS A 1 72 ? 2.263 2.529 -5.406 1.00 90.44 72 HIS A N 1
ATOM 504 C CA . HIS A 1 72 ? 1.416 2.695 -4.230 1.00 90.44 72 HIS A CA 1
ATOM 505 C C . HIS A 1 72 ? 2.194 2.469 -2.928 1.00 90.44 72 HIS A C 1
ATOM 507 O O . HIS A 1 72 ? 2.176 3.316 -2.040 1.00 90.44 72 HIS A O 1
ATOM 513 N N . ALA A 1 73 ? 2.902 1.346 -2.827 1.00 89.81 73 ALA A N 1
ATOM 514 C CA . ALA A 1 73 ? 3.603 0.929 -1.623 1.00 89.81 73 ALA A CA 1
ATOM 515 C C . ALA A 1 73 ? 4.713 1.916 -1.233 1.00 89.81 73 ALA A C 1
ATOM 517 O O . ALA A 1 73 ? 4.841 2.248 -0.056 1.00 89.81 73 ALA A O 1
ATOM 518 N N . TRP A 1 74 ? 5.464 2.436 -2.208 1.00 89.06 74 TRP A N 1
ATOM 519 C CA . TRP A 1 74 ? 6.475 3.468 -1.972 1.00 89.06 74 TRP A CA 1
ATOM 520 C C . TRP A 1 74 ? 5.867 4.817 -1.579 1.00 89.06 74 TRP A C 1
ATOM 522 O O . TRP A 1 74 ? 6.377 5.461 -0.665 1.00 89.06 74 TRP A O 1
ATOM 532 N N . CYS A 1 75 ? 4.756 5.224 -2.200 1.00 90.12 75 CYS A N 1
ATOM 533 C CA . CYS A 1 75 ? 4.034 6.434 -1.802 1.00 90.12 75 CYS A CA 1
ATOM 534 C C . CYS A 1 75 ? 3.534 6.345 -0.351 1.00 90.12 75 CYS A C 1
ATOM 536 O O . CYS A 1 75 ? 3.715 7.279 0.430 1.00 90.12 75 CYS A O 1
ATOM 538 N N . VAL A 1 76 ? 2.949 5.205 0.035 1.00 89.44 76 VAL A N 1
ATOM 539 C CA . VAL A 1 76 ? 2.470 4.991 1.407 1.00 89.44 76 VAL A CA 1
ATOM 540 C C . VAL A 1 76 ? 3.635 4.985 2.393 1.00 89.44 76 VAL A C 1
ATOM 542 O O . VAL A 1 76 ? 3.540 5.633 3.428 1.00 89.44 76 VAL A O 1
ATOM 545 N N . ALA A 1 77 ? 4.745 4.314 2.070 1.00 88.31 77 ALA A N 1
ATOM 546 C CA . ALA A 1 77 ? 5.931 4.282 2.928 1.00 88.31 77 ALA A CA 1
ATOM 547 C C . ALA A 1 77 ? 6.561 5.672 3.134 1.00 88.31 77 ALA A C 1
ATOM 549 O O . ALA A 1 77 ? 7.083 5.951 4.208 1.00 88.31 77 ALA A O 1
ATOM 550 N N . GLY A 1 78 ? 6.497 6.544 2.122 1.00 87.25 78 GLY A N 1
ATOM 551 C CA . GLY A 1 78 ? 6.943 7.936 2.217 1.00 87.25 78 GLY A CA 1
ATOM 552 C C . GLY A 1 78 ? 5.928 8.887 2.861 1.00 87.25 78 GLY A C 1
ATOM 553 O O . GLY A 1 78 ? 6.237 10.058 3.052 1.00 87.25 78 GLY A O 1
ATOM 554 N N . SER A 1 79 ? 4.716 8.421 3.174 1.00 87.19 79 SER A N 1
ATOM 555 C CA . SER A 1 79 ? 3.681 9.254 3.785 1.00 87.19 79 SER A CA 1
ATOM 556 C C . SER A 1 79 ? 3.833 9.296 5.304 1.00 87.19 79 SER A C 1
ATOM 558 O O . SER A 1 79 ? 3.890 8.258 5.963 1.00 87.19 79 SER A O 1
ATOM 560 N N . GLU A 1 80 ? 3.809 10.507 5.859 1.00 87.94 80 GLU A N 1
ATOM 561 C CA . GLU A 1 80 ? 3.886 10.761 7.307 1.00 87.94 80 GLU A CA 1
ATOM 562 C C . GLU A 1 80 ? 2.506 10.921 7.965 1.00 87.94 80 GLU A C 1
ATOM 564 O O . GLU A 1 80 ? 2.397 11.045 9.182 1.00 87.94 80 GLU A O 1
ATOM 569 N N . THR A 1 81 ? 1.430 10.943 7.172 1.00 84.69 81 THR A N 1
ATOM 570 C CA . THR A 1 81 ? 0.063 11.170 7.658 1.00 84.69 81 THR A CA 1
ATOM 571 C C . THR A 1 81 ? -0.938 10.230 6.990 1.00 84.69 81 THR A C 1
ATOM 573 O O . THR A 1 81 ? -0.753 9.818 5.841 1.00 84.69 81 THR A O 1
ATOM 576 N N . ILE A 1 82 ? -2.038 9.924 7.688 1.00 84.75 82 ILE A N 1
ATOM 577 C CA . ILE A 1 82 ? -3.141 9.114 7.143 1.00 84.75 82 ILE A CA 1
ATOM 578 C C . ILE A 1 82 ? -3.766 9.736 5.885 1.00 84.75 82 ILE A C 1
ATOM 580 O O . ILE A 1 82 ? -3.906 9.012 4.898 1.00 84.75 82 ILE A O 1
ATOM 584 N N . PRO A 1 83 ? -4.086 11.048 5.837 1.00 85.31 83 PRO A N 1
ATOM 585 C CA . PRO A 1 83 ? -4.574 11.671 4.608 1.00 85.31 83 PRO A CA 1
ATOM 586 C C . PRO A 1 83 ? -3.573 11.556 3.452 1.00 85.31 83 PRO A C 1
ATOM 588 O O . PRO A 1 83 ? -3.979 11.323 2.317 1.00 85.31 83 PRO A O 1
ATOM 591 N N . GLY A 1 84 ? -2.268 11.664 3.735 1.00 82.75 84 GLY A N 1
ATOM 592 C CA . GLY A 1 84 ? -1.209 11.454 2.746 1.00 82.75 84 GLY A CA 1
ATOM 593 C C . GLY A 1 84 ? -1.227 10.036 2.174 1.00 82.75 84 GLY A C 1
ATOM 594 O O . GLY A 1 84 ? -1.343 9.864 0.962 1.00 82.75 84 GLY A O 1
ATOM 595 N N . ALA A 1 85 ? -1.236 9.027 3.048 1.00 83.38 85 ALA A N 1
ATOM 596 C CA . ALA A 1 85 ? -1.311 7.623 2.648 1.00 83.38 85 ALA A CA 1
ATOM 597 C C . ALA A 1 85 ? -2.612 7.294 1.888 1.00 83.38 85 ALA A C 1
ATOM 599 O O . ALA A 1 85 ? -2.608 6.472 0.970 1.00 83.38 85 ALA A O 1
ATOM 600 N N . GLY A 1 86 ? -3.722 7.958 2.231 1.00 83.19 86 GLY A N 1
ATOM 601 C CA . GLY A 1 86 ? -5.017 7.818 1.561 1.00 83.19 86 GLY A CA 1
ATOM 602 C C . GLY A 1 86 ? -5.040 8.336 0.119 1.00 83.19 86 GLY A C 1
ATOM 603 O O . GLY A 1 86 ? -5.835 7.847 -0.682 1.00 83.19 86 GLY A O 1
ATOM 604 N N . ARG A 1 87 ? -4.148 9.271 -0.237 1.00 86.75 87 ARG A N 1
ATOM 605 C CA . ARG A 1 87 ? -4.004 9.797 -1.608 1.00 86.75 87 ARG A CA 1
ATOM 606 C C . ARG A 1 87 ? -3.116 8.939 -2.509 1.00 86.75 87 ARG A C 1
ATOM 608 O O . ARG A 1 87 ? -3.085 9.161 -3.714 1.00 86.75 87 ARG A O 1
ATOM 615 N N . CYS A 1 88 ? -2.402 7.961 -1.959 1.00 87.31 88 CYS A N 1
ATOM 616 C CA . CYS A 1 88 ? -1.515 7.109 -2.739 1.00 87.31 88 CYS A CA 1
ATOM 617 C C . CYS A 1 88 ? -2.298 6.142 -3.635 1.00 87.31 88 CYS A C 1
ATOM 619 O O . CYS A 1 88 ? -3.025 5.274 -3.148 1.00 87.31 88 CYS A O 1
ATOM 621 N N . THR A 1 89 ? -2.074 6.212 -4.946 1.00 84.94 89 THR A N 1
ATOM 622 C CA . THR A 1 89 ? -2.706 5.332 -5.943 1.00 84.94 89 THR A CA 1
ATOM 623 C C . THR A 1 89 ? -1.664 4.516 -6.713 1.00 84.94 89 THR A C 1
ATOM 625 O O . THR A 1 89 ? -0.457 4.643 -6.495 1.00 84.94 89 THR A O 1
ATOM 628 N N . SER A 1 90 ? -2.122 3.668 -7.638 1.00 81.81 90 SER A N 1
ATOM 629 C CA . SER A 1 90 ? -1.252 2.962 -8.586 1.00 81.81 90 SER A CA 1
ATOM 630 C C . SER A 1 90 ? -0.493 3.880 -9.538 1.00 81.81 90 SER A C 1
ATOM 632 O O . SER A 1 90 ? 0.455 3.435 -10.182 1.00 81.81 90 SER A O 1
ATOM 634 N N . GLU A 1 91 ? -0.912 5.137 -9.667 1.00 73.69 91 GLU A N 1
ATOM 635 C CA . GLU A 1 91 ? -0.288 6.100 -10.571 1.00 73.69 91 GLU A CA 1
ATOM 636 C C . GLU A 1 91 ? 0.941 6.760 -9.929 1.00 73.69 91 GLU A C 1
ATOM 638 O O . GLU A 1 91 ? 1.858 7.151 -10.653 1.00 73.69 91 GLU A O 1
ATOM 643 N N . GLY A 1 92 ? 1.039 6.724 -8.594 1.00 55.69 92 GLY A N 1
ATOM 644 C CA . GLY A 1 92 ? 2.076 7.373 -7.791 1.00 55.69 92 GLY A CA 1
ATOM 645 C C . GLY A 1 92 ? 1.492 8.490 -6.916 1.00 55.69 92 GLY A C 1
ATOM 646 O O . GLY A 1 92 ? 0.273 8.657 -6.873 1.00 55.69 92 GLY A O 1
ATOM 647 N N . PRO A 1 93 ? 2.329 9.236 -6.179 1.00 47.16 93 PRO A N 1
ATOM 648 C CA . PRO A 1 93 ? 1.889 10.457 -5.508 1.00 47.16 93 PRO A CA 1
ATOM 649 C C . PRO A 1 93 ? 1.352 11.470 -6.531 1.00 47.16 93 PRO A C 1
ATOM 651 O O . PRO A 1 93 ? 2.029 11.792 -7.507 1.00 47.16 93 PRO A O 1
ATOM 654 N N . VAL A 1 94 ? 0.144 11.986 -6.291 1.00 43.69 94 VAL A N 1
ATOM 655 C CA . VAL A 1 94 ? -0.333 13.226 -6.913 1.00 43.69 94 VAL A CA 1
ATOM 656 C C . VAL A 1 94 ? 0.305 14.358 -6.114 1.00 43.69 94 VAL A C 1
ATOM 658 O O . VAL A 1 94 ? -0.136 14.661 -5.005 1.00 43.69 94 VAL A O 1
ATOM 661 N N . PHE A 1 95 ? 1.419 14.886 -6.617 1.00 37.47 95 PHE A N 1
ATOM 662 C CA . PHE A 1 95 ? 1.963 16.148 -6.129 1.00 37.47 95 PHE A CA 1
ATOM 663 C C . PHE A 1 95 ? 1.096 17.249 -6.737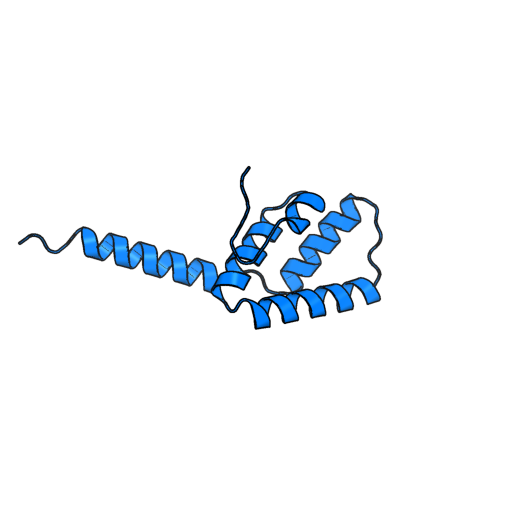 1.00 37.47 95 PHE A C 1
ATOM 665 O O . PHE A 1 95 ? 1.123 17.430 -7.955 1.00 37.47 95 PHE A O 1
ATOM 672 N N . ASP A 1 96 ? 0.268 17.877 -5.906 1.00 38.31 96 ASP A N 1
ATOM 673 C CA . ASP A 1 96 ? -0.356 19.163 -6.232 1.00 38.31 96 ASP A CA 1
ATOM 674 C C . ASP A 1 96 ? 0.702 20.270 -6.098 1.00 38.31 96 ASP A C 1
ATOM 676 O O . ASP A 1 96 ? 1.466 20.215 -5.099 1.00 38.31 96 ASP A O 1
#

pLDDT: mean 78.58, std 15.45, range [37.47, 93.81]

Organism: NCBI:txid391625

Secondary structure (DSSP, 8-state):
---SHHHHHHHHHHHHHHHHHHTPPPHHHHHHHHHHHHHHTT----HHHHHHHHHHHHHHHHHHHHHHHHHHHHHHHT-SSHHHHHT-BTTB----

Radius of gyration: 16.69 Å; chains: 1; bounding box: 42×28×52 Å

Sequence (96 aa):
MALGVGGALAALAGVGALIFVLAAPSPARTCEHIRGLLALAREPAGEAEAAACLAAQEARRARWGRVGWARHAWCVAGSETIPGAGRCTSEGPVFD